Protein AF-A0A1A9GIA2-F1 (afdb_monomer_lite)

Structure (mmCIF, N/CA/C/O backbone):
data_AF-A0A1A9GIA2-F1
#
_entry.id   AF-A0A1A9GIA2-F1
#
loop_
_atom_site.group_PDB
_atom_site.id
_atom_site.type_symbol
_atom_site.label_atom_id
_atom_site.label_alt_id
_atom_site.label_comp_id
_atom_site.label_asym_id
_atom_site.label_entity_id
_atom_site.label_seq_id
_atom_site.pdbx_PDB_ins_code
_atom_site.Cartn_x
_atom_site.Cartn_y
_atom_site.Cartn_z
_atom_site.occupancy
_atom_site.B_iso_or_equiv
_atom_site.auth_seq_id
_atom_site.auth_comp_id
_atom_site.auth_asym_id
_atom_site.auth_atom_id
_atom_site.pdbx_PDB_model_num
ATOM 1 N N . MET A 1 1 ? 20.109 1.516 -15.566 1.00 43.84 1 MET A N 1
ATOM 2 C CA . MET A 1 1 ? 19.051 0.959 -14.709 1.00 43.84 1 MET A CA 1
ATOM 3 C C . MET A 1 1 ? 18.960 1.891 -13.524 1.00 43.84 1 MET A C 1
ATOM 5 O O . MET A 1 1 ? 19.942 2.052 -12.807 1.00 43.84 1 MET A O 1
ATOM 9 N N . ASP A 1 2 ? 17.863 2.627 -13.505 1.00 50.12 2 ASP A N 1
ATOM 10 C CA . ASP A 1 2 ? 17.621 3.882 -12.809 1.00 50.12 2 ASP A CA 1
ATOM 11 C C . ASP A 1 2 ? 17.589 3.740 -11.288 1.00 50.12 2 ASP A C 1
ATOM 13 O O . ASP A 1 2 ? 16.615 3.297 -10.691 1.00 50.12 2 ASP A O 1
ATOM 17 N N . THR A 1 3 ? 18.656 4.190 -10.633 1.00 57.19 3 THR A N 1
ATOM 18 C CA . THR A 1 3 ? 18.724 4.325 -9.169 1.00 57.19 3 THR A CA 1
ATOM 19 C C . THR A 1 3 ? 17.744 5.366 -8.614 1.00 57.19 3 THR A C 1
ATOM 21 O O . THR A 1 3 ? 17.506 5.405 -7.406 1.00 57.19 3 THR A O 1
ATOM 24 N N . HIS A 1 4 ? 17.179 6.224 -9.470 1.00 53.97 4 HIS A N 1
ATOM 25 C CA . HIS A 1 4 ? 16.191 7.231 -9.083 1.00 53.97 4 HIS A CA 1
ATOM 26 C C . HIS A 1 4 ? 14.802 6.618 -8.840 1.00 53.97 4 HIS A C 1
ATOM 28 O O . HIS A 1 4 ? 14.163 6.940 -7.833 1.00 53.97 4 HIS A O 1
ATOM 34 N N . ASP A 1 5 ? 14.389 5.673 -9.689 1.00 58.38 5 ASP A N 1
ATOM 35 C CA . ASP A 1 5 ? 13.096 4.980 -9.593 1.00 58.38 5 ASP A CA 1
ATOM 36 C C . ASP A 1 5 ? 13.024 4.133 -8.315 1.00 58.38 5 ASP A C 1
ATOM 38 O O . ASP A 1 5 ? 12.019 4.132 -7.595 1.00 58.38 5 ASP A O 1
ATOM 42 N N . ASP A 1 6 ? 14.147 3.511 -7.947 1.00 71.62 6 ASP A N 1
ATOM 43 C CA . ASP A 1 6 ? 14.281 2.752 -6.704 1.00 71.62 6 ASP A CA 1
ATOM 44 C C . ASP A 1 6 ? 14.070 3.637 -5.463 1.00 71.62 6 ASP A C 1
ATOM 46 O O . ASP A 1 6 ? 13.405 3.232 -4.505 1.00 71.62 6 ASP A O 1
ATOM 50 N N . ALA A 1 7 ? 14.572 4.876 -5.465 1.00 80.31 7 ALA A N 1
ATOM 51 C CA . ALA A 1 7 ? 14.458 5.774 -4.316 1.00 80.31 7 ALA A CA 1
ATOM 52 C C . ALA A 1 7 ? 13.014 6.251 -4.077 1.00 80.31 7 ALA A C 1
ATOM 54 O O . ALA A 1 7 ? 12.584 6.390 -2.925 1.00 80.31 7 ALA A O 1
ATOM 55 N N . GLN A 1 8 ? 12.243 6.510 -5.137 1.00 80.81 8 GLN A N 1
ATOM 56 C CA . GLN A 1 8 ? 10.823 6.852 -5.012 1.00 80.81 8 GLN A CA 1
ATOM 57 C C . GLN A 1 8 ? 10.014 5.660 -4.501 1.00 80.81 8 GLN A C 1
ATOM 59 O O . GLN A 1 8 ? 9.276 5.794 -3.523 1.00 80.81 8 GLN A O 1
ATOM 64 N N . VAL A 1 9 ? 10.221 4.483 -5.087 1.00 82.81 9 VAL A N 1
ATOM 65 C CA . VAL A 1 9 ? 9.567 3.240 -4.671 1.00 82.81 9 VAL A CA 1
ATOM 66 C C . VAL A 1 9 ? 9.840 2.916 -3.198 1.00 82.81 9 VAL A C 1
ATOM 68 O O . VAL A 1 9 ? 8.911 2.609 -2.442 1.00 82.81 9 VAL A O 1
ATOM 71 N N . ILE A 1 10 ? 11.099 3.011 -2.760 1.00 86.38 10 ILE A N 1
ATOM 72 C CA . ILE A 1 10 ? 11.491 2.753 -1.369 1.00 86.38 10 ILE A CA 1
ATOM 73 C C . ILE A 1 10 ? 10.799 3.739 -0.421 1.00 86.38 10 ILE A C 1
ATOM 75 O O . ILE A 1 10 ? 10.219 3.311 0.581 1.00 86.38 10 ILE A O 1
ATOM 79 N N . ARG A 1 11 ? 10.798 5.040 -0.747 1.00 86.94 11 ARG A N 1
ATOM 80 C CA . ARG A 1 11 ? 10.138 6.071 0.073 1.00 86.94 11 ARG A CA 1
ATOM 81 C C . ARG A 1 11 ? 8.640 5.814 0.212 1.00 86.94 11 ARG A C 1
ATOM 83 O O . ARG A 1 11 ? 8.125 5.836 1.330 1.00 86.94 11 ARG A O 1
ATOM 90 N N . THR A 1 12 ? 7.951 5.511 -0.887 1.00 85.56 12 THR A N 1
ATOM 91 C CA . THR A 1 12 ? 6.507 5.241 -0.861 1.00 85.56 12 THR A CA 1
ATOM 92 C C . THR A 1 12 ? 6.185 3.970 -0.067 1.00 85.56 12 THR A C 1
ATOM 94 O O . THR A 1 12 ? 5.242 3.973 0.724 1.00 85.56 12 THR A O 1
ATOM 97 N N . ARG A 1 13 ? 7.001 2.907 -0.170 1.00 87.62 13 ARG A N 1
ATOM 98 C CA . ARG A 1 13 ? 6.833 1.691 0.657 1.00 87.62 13 ARG A CA 1
ATOM 99 C C . ARG A 1 13 ? 7.005 1.976 2.143 1.00 87.62 13 ARG A C 1
ATOM 101 O O . ARG A 1 13 ? 6.195 1.511 2.943 1.00 87.62 13 ARG A O 1
ATOM 108 N N . MET A 1 14 ? 8.044 2.725 2.513 1.00 91.06 14 MET A N 1
ATOM 109 C CA . MET A 1 14 ? 8.284 3.094 3.910 1.00 91.06 14 MET A CA 1
ATOM 110 C C . MET A 1 14 ? 7.117 3.901 4.479 1.00 91.06 14 MET A C 1
ATOM 112 O O . MET A 1 14 ? 6.644 3.588 5.572 1.00 91.06 14 MET A O 1
ATOM 116 N N . ARG A 1 15 ? 6.608 4.882 3.723 1.00 90.56 15 ARG A N 1
ATOM 117 C CA . ARG A 1 15 ? 5.436 5.674 4.117 1.00 90.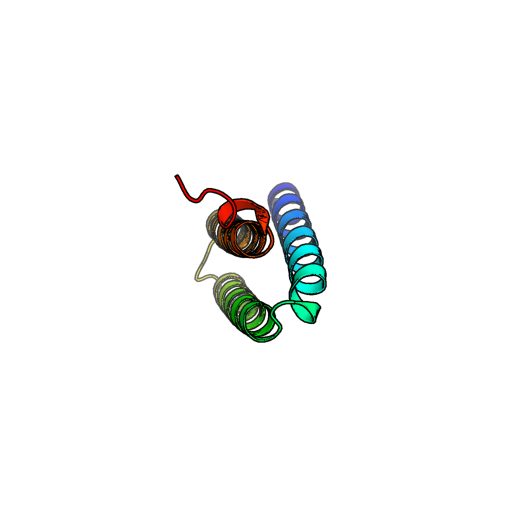56 15 ARG A CA 1
ATOM 118 C C . ARG A 1 15 ? 4.205 4.788 4.322 1.00 90.56 15 ARG A C 1
ATOM 120 O O . ARG A 1 15 ? 3.597 4.841 5.386 1.00 90.56 15 ARG A O 1
ATOM 127 N N . LEU A 1 16 ? 3.894 3.911 3.365 1.00 89.94 16 LEU A N 1
ATOM 128 C CA . LEU A 1 16 ? 2.763 2.986 3.474 1.00 89.94 16 LEU A CA 1
ATOM 129 C C . LEU A 1 16 ? 2.868 2.100 4.726 1.00 89.94 16 LEU A C 1
ATOM 131 O O . LEU A 1 16 ? 1.895 1.952 5.459 1.00 89.94 16 LEU A O 1
ATOM 135 N N . MET A 1 17 ? 4.047 1.542 5.018 1.00 91.00 17 MET A N 1
ATOM 136 C CA . MET A 1 17 ? 4.253 0.735 6.227 1.00 91.00 17 MET A CA 1
ATOM 137 C C . MET A 1 17 ? 4.026 1.529 7.519 1.00 91.00 17 MET A C 1
ATOM 139 O O . MET A 1 17 ? 3.446 0.998 8.467 1.00 91.00 17 MET A O 1
ATOM 143 N N . GLN A 1 18 ? 4.466 2.788 7.567 1.00 90.75 18 GLN A N 1
ATOM 144 C CA . GLN A 1 18 ? 4.244 3.656 8.723 1.00 90.75 18 GLN A CA 1
ATOM 145 C C . GLN A 1 18 ? 2.752 3.922 8.944 1.00 90.75 18 GLN A C 1
ATOM 147 O O . GLN A 1 18 ? 2.281 3.792 10.074 1.00 90.75 18 GLN A O 1
ATOM 152 N N . GLU A 1 19 ? 1.999 4.225 7.884 1.00 89.56 19 GLU A N 1
ATOM 153 C CA . GLU A 1 19 ? 0.555 4.453 7.995 1.00 89.56 19 GLU A CA 1
ATOM 154 C C . GLU A 1 19 ? -0.202 3.177 8.381 1.00 89.56 19 GLU A C 1
ATOM 156 O O . GLU A 1 19 ? -1.058 3.205 9.265 1.00 89.56 19 GLU A O 1
ATOM 161 N N . LEU A 1 20 ? 0.172 2.025 7.816 1.00 90.50 20 LEU A N 1
ATOM 162 C CA . LEU A 1 20 ? -0.423 0.735 8.176 1.00 90.50 20 LEU A CA 1
ATOM 163 C C . LEU A 1 20 ? -0.224 0.383 9.650 1.00 90.50 20 LEU A C 1
ATOM 165 O O . LEU A 1 20 ? -1.154 -0.115 10.285 1.00 90.50 20 LEU A O 1
ATOM 169 N N . ASN A 1 21 ? 0.953 0.674 10.205 1.00 89.06 21 ASN A N 1
ATOM 170 C CA . ASN A 1 21 ? 1.231 0.469 11.627 1.00 89.06 21 ASN A CA 1
ATOM 171 C C . ASN A 1 21 ? 0.423 1.422 12.520 1.00 89.06 21 ASN A C 1
ATOM 173 O O . ASN A 1 21 ? 0.043 1.049 13.630 1.00 89.06 21 ASN A O 1
ATOM 177 N N . ARG A 1 22 ? 0.137 2.646 12.054 1.00 87.94 22 ARG A N 1
ATOM 178 C CA . ARG A 1 22 ? -0.722 3.591 12.785 1.00 87.94 22 ARG A CA 1
ATOM 179 C C . ARG A 1 22 ? -2.171 3.121 12.809 1.00 87.94 22 ARG A C 1
ATOM 181 O O . ARG A 1 22 ? -2.795 3.149 13.869 1.00 87.94 22 ARG A O 1
ATOM 188 N N . ILE A 1 23 ? -2.697 2.674 11.668 1.00 87.69 23 ILE A N 1
ATOM 189 C CA . ILE A 1 23 ? -4.098 2.255 11.581 1.00 87.69 23 ILE A CA 1
ATOM 190 C C . ILE A 1 23 ? -4.349 0.863 12.151 1.00 87.69 23 ILE A C 1
ATOM 192 O O . ILE A 1 23 ? -5.465 0.604 12.566 1.00 87.69 23 ILE A O 1
ATOM 196 N N . GLU A 1 24 ? -3.348 -0.014 12.251 1.00 89.88 24 GLU A N 1
ATOM 197 C CA . GLU A 1 24 ? -3.521 -1.401 12.711 1.00 89.88 24 GLU A CA 1
ATOM 198 C C . GLU A 1 24 ? -4.225 -1.527 14.068 1.00 89.88 24 GLU A C 1
ATOM 200 O O . GLU A 1 24 ? -5.048 -2.419 14.253 1.00 89.88 24 GLU A O 1
ATOM 205 N N . ARG A 1 25 ? -3.958 -0.610 15.005 1.00 86.44 25 ARG A N 1
ATOM 206 C CA . ARG A 1 25 ? -4.626 -0.608 16.3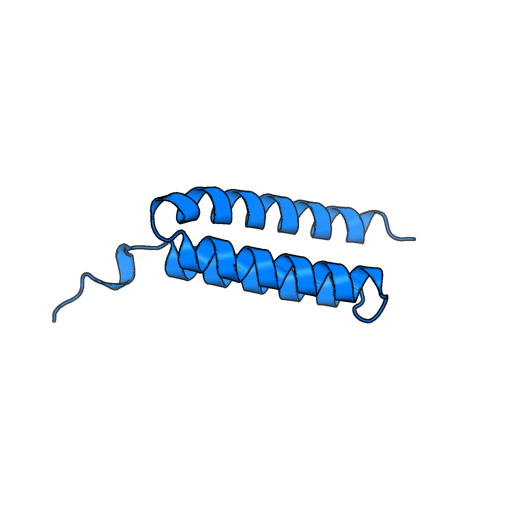19 1.00 86.44 25 ARG A CA 1
ATOM 207 C C . ARG A 1 25 ? -6.075 -0.121 16.266 1.00 86.44 25 ARG A C 1
ATOM 209 O O . ARG A 1 25 ? -6.857 -0.470 17.142 1.00 86.44 25 ARG A O 1
ATOM 216 N N . ARG A 1 26 ? -6.417 0.714 15.283 1.00 86.88 26 ARG A N 1
ATOM 217 C CA . ARG A 1 26 ? -7.740 1.341 15.133 1.00 86.88 26 ARG A CA 1
ATOM 218 C C . ARG A 1 26 ? -8.651 0.548 14.198 1.00 86.88 26 ARG A C 1
ATOM 220 O O . ARG A 1 26 ? -9.839 0.428 14.467 1.00 86.88 26 ARG A O 1
ATOM 227 N N . ASP A 1 27 ? -8.092 0.041 13.109 1.00 89.44 27 ASP A N 1
ATOM 228 C CA . ASP A 1 27 ? -8.761 -0.739 12.077 1.00 89.44 27 ASP A CA 1
ATOM 229 C C . ASP A 1 27 ? -7.808 -1.834 11.544 1.00 89.44 27 ASP A C 1
ATOM 231 O O . ASP A 1 27 ? -7.136 -1.669 10.514 1.00 89.44 27 ASP A O 1
ATOM 235 N N . PRO A 1 28 ? -7.710 -2.972 12.257 1.00 89.00 28 PRO A N 1
ATOM 236 C CA . PRO A 1 28 ? -6.852 -4.083 11.851 1.00 89.00 28 PRO A CA 1
ATOM 237 C C . PRO A 1 28 ? -7.317 -4.733 10.542 1.00 89.00 28 PRO A C 1
ATOM 239 O O . PRO A 1 28 ? -6.497 -5.291 9.812 1.00 89.00 28 PRO A O 1
ATOM 242 N N . VAL A 1 29 ? -8.611 -4.642 10.211 1.00 91.88 29 VAL A N 1
ATOM 243 C CA . VAL A 1 29 ? -9.179 -5.218 8.983 1.00 91.88 29 VAL A CA 1
ATOM 244 C C . VAL A 1 29 ? -8.730 -4.416 7.768 1.00 91.88 29 VAL A C 1
ATOM 246 O O . VAL A 1 29 ? -8.241 -4.996 6.796 1.00 91.88 29 VAL A O 1
ATOM 249 N N . LEU A 1 30 ? -8.835 -3.085 7.827 1.00 89.38 30 LEU A N 1
ATOM 250 C CA . LEU A 1 30 ? -8.302 -2.208 6.789 1.00 89.38 30 LEU A CA 1
ATOM 251 C C . LEU A 1 30 ? -6.793 -2.407 6.630 1.00 89.38 30 LEU A C 1
ATOM 253 O O . LEU A 1 30 ? -6.317 -2.555 5.505 1.00 89.38 30 LEU A O 1
ATOM 257 N N . SER A 1 31 ? -6.056 -2.474 7.743 1.00 91.44 31 SER A N 1
ATOM 258 C CA . SER A 1 31 ? -4.608 -2.698 7.717 1.00 91.44 31 SER A CA 1
ATOM 259 C C . SER A 1 31 ? -4.249 -4.022 7.029 1.00 91.44 31 SER A C 1
ATOM 261 O O . SER A 1 31 ? -3.412 -4.049 6.125 1.00 91.44 31 SER A O 1
ATOM 263 N N . ALA A 1 32 ? -4.934 -5.121 7.366 1.00 92.25 32 ALA A N 1
ATOM 264 C CA . ALA A 1 32 ? -4.738 -6.416 6.714 1.00 92.25 32 ALA A CA 1
ATOM 265 C C . ALA A 1 32 ? -5.079 -6.380 5.214 1.00 92.25 32 ALA A C 1
ATOM 267 O O . ALA A 1 32 ? -4.307 -6.880 4.394 1.00 92.25 32 ALA A O 1
ATOM 268 N N . ARG A 1 33 ? -6.195 -5.746 4.835 1.00 93.75 33 ARG A N 1
ATOM 269 C CA . ARG A 1 33 ? -6.621 -5.625 3.432 1.00 93.75 33 ARG A CA 1
ATOM 270 C C . ARG A 1 33 ? -5.597 -4.871 2.588 1.00 93.75 33 ARG A C 1
ATOM 272 O O . ARG A 1 33 ? -5.217 -5.350 1.522 1.00 93.75 33 ARG A O 1
ATOM 279 N N . VAL A 1 34 ? -5.118 -3.729 3.073 1.00 93.19 34 VAL A N 1
ATOM 280 C CA . VAL A 1 34 ? -4.137 -2.926 2.333 1.00 93.19 34 VAL A CA 1
ATOM 281 C C . VAL A 1 34 ? -2.783 -3.639 2.261 1.00 93.19 34 VAL A C 1
A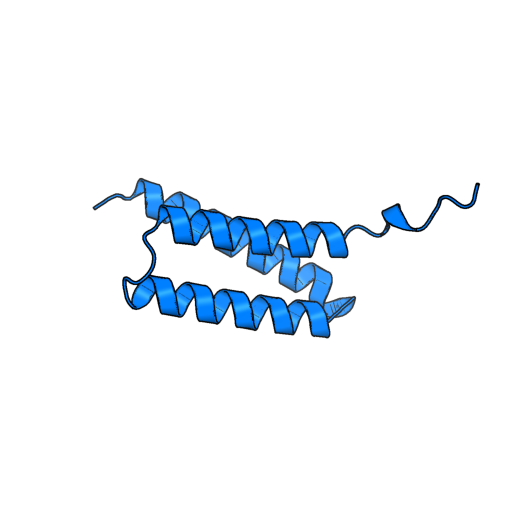TOM 283 O O . VAL A 1 34 ? -2.123 -3.588 1.224 1.00 93.19 34 VAL A O 1
ATOM 286 N N . ARG A 1 35 ? -2.384 -4.388 3.300 1.00 93.06 35 ARG A N 1
ATOM 287 C CA . ARG A 1 35 ? -1.184 -5.245 3.246 1.00 93.06 35 ARG A CA 1
ATOM 288 C C . ARG A 1 35 ? -1.284 -6.311 2.154 1.00 93.06 35 ARG A C 1
ATOM 290 O O . ARG A 1 35 ? -0.314 -6.504 1.426 1.00 93.06 35 ARG A O 1
ATOM 297 N N . LEU A 1 36 ? -2.438 -6.963 2.000 1.00 95.06 36 LEU A N 1
ATOM 298 C CA . LEU A 1 36 ? -2.663 -7.929 0.917 1.00 95.06 36 LEU A CA 1
ATOM 299 C C . LEU A 1 36 ? -2.563 -7.262 -0.463 1.00 95.06 36 LEU A C 1
ATOM 301 O O . LEU A 1 36 ? -1.832 -7.748 -1.322 1.00 95.06 36 LEU A O 1
ATOM 305 N N . GLN A 1 37 ? -3.200 -6.102 -0.645 1.00 95.19 37 GLN A N 1
ATOM 306 C CA . GLN A 1 37 ? -3.118 -5.342 -1.899 1.00 95.19 37 GLN A CA 1
ATOM 307 C C . GLN A 1 37 ? -1.680 -4.913 -2.229 1.00 95.19 37 GLN A C 1
ATOM 309 O O . GLN A 1 37 ? -1.254 -5.015 -3.378 1.00 95.19 37 GLN A O 1
ATOM 314 N N . ALA A 1 38 ? -0.903 -4.481 -1.231 1.00 93.50 38 ALA A N 1
ATOM 315 C CA . ALA A 1 38 ? 0.501 -4.116 -1.412 1.00 93.50 38 ALA A CA 1
ATOM 316 C C . ALA A 1 38 ? 1.375 -5.323 -1.805 1.00 93.50 38 ALA A C 1
ATOM 318 O O . ALA A 1 38 ? 2.276 -5.186 -2.635 1.00 93.50 38 ALA A O 1
ATOM 319 N N . ILE A 1 39 ? 1.102 -6.509 -1.246 1.00 93.38 39 ILE A N 1
ATOM 320 C CA . ILE A 1 39 ? 1.778 -7.760 -1.624 1.00 93.38 39 ILE A CA 1
ATOM 321 C C . ILE A 1 39 ? 1.470 -8.119 -3.079 1.00 93.38 39 ILE A C 1
ATOM 323 O O . ILE A 1 39 ? 2.392 -8.426 -3.837 1.00 93.38 39 ILE A O 1
ATOM 327 N N . ASP A 1 40 ? 0.205 -8.060 -3.488 1.00 95.06 40 ASP A N 1
ATOM 328 C CA . ASP A 1 40 ? -0.192 -8.385 -4.860 1.00 95.06 40 ASP A CA 1
ATOM 329 C C . ASP A 1 40 ? 0.388 -7.392 -5.872 1.00 95.06 40 ASP A C 1
ATOM 331 O O . ASP A 1 40 ? 0.879 -7.792 -6.931 1.00 95.06 40 ASP A O 1
ATOM 335 N N . LEU A 1 41 ? 0.437 -6.110 -5.510 1.00 93.88 41 LEU A N 1
ATOM 336 C CA . LEU A 1 41 ? 1.078 -5.076 -6.313 1.00 93.88 41 LEU A CA 1
ATOM 337 C C . LEU A 1 41 ? 2.585 -5.346 -6.486 1.00 93.88 41 LEU A C 1
ATOM 339 O O . LEU A 1 41 ? 3.116 -5.265 -7.595 1.00 93.88 41 LEU A O 1
ATOM 343 N N . HIS A 1 42 ? 3.272 -5.745 -5.413 1.00 91.50 42 HIS A N 1
ATOM 344 C CA . HIS A 1 42 ? 4.690 -6.104 -5.464 1.00 91.50 42 HIS A CA 1
ATOM 345 C C . HIS A 1 42 ? 4.949 -7.372 -6.295 1.00 91.50 42 HIS A C 1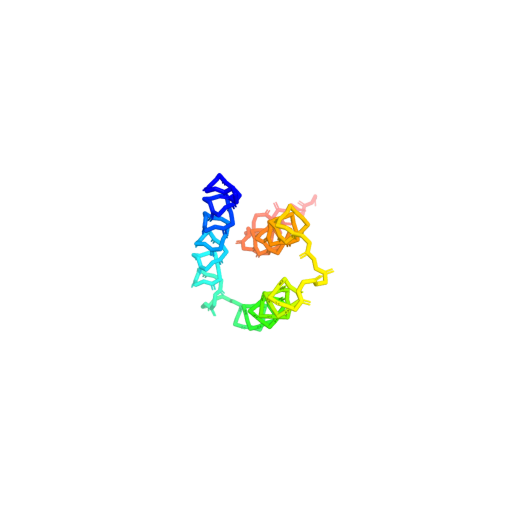
ATOM 347 O O . HIS A 1 42 ? 5.927 -7.445 -7.044 1.00 91.50 42 HIS A O 1
ATOM 353 N N . ARG A 1 43 ? 4.054 -8.365 -6.224 1.00 93.00 43 ARG A N 1
ATOM 354 C CA . ARG A 1 43 ? 4.108 -9.560 -7.082 1.00 93.00 43 ARG A CA 1
ATOM 355 C C . ARG A 1 43 ? 3.961 -9.201 -8.558 1.00 93.00 43 ARG A C 1
ATOM 357 O O . ARG A 1 43 ? 4.680 -9.746 -9.388 1.00 93.00 43 ARG A O 1
ATOM 364 N N . ALA A 1 44 ? 3.067 -8.275 -8.896 1.00 92.38 44 ALA A N 1
ATOM 365 C CA . ALA A 1 44 ? 2.882 -7.831 -10.274 1.00 92.38 44 ALA A CA 1
ATOM 366 C C . ALA A 1 44 ? 4.118 -7.091 -10.823 1.00 92.38 44 ALA A C 1
ATOM 368 O O . ALA A 1 44 ? 4.534 -7.361 -11.951 1.00 92.38 44 ALA A O 1
ATOM 369 N N . TRP A 1 45 ? 4.751 -6.238 -10.011 1.00 90.50 45 TRP A N 1
ATOM 370 C CA . TRP A 1 45 ? 6.001 -5.557 -10.374 1.00 90.50 45 TRP A CA 1
ATOM 371 C C . TRP A 1 45 ? 7.172 -6.534 -10.553 1.00 90.50 45 TRP A C 1
ATOM 373 O O . TRP A 1 45 ? 7.839 -6.529 -11.585 1.00 90.50 45 TRP A O 1
ATOM 383 N N . THR A 1 46 ? 7.375 -7.458 -9.610 1.00 89.62 46 THR A N 1
ATOM 384 C CA . THR A 1 46 ? 8.445 -8.474 -9.710 1.00 89.62 46 THR A CA 1
ATOM 385 C C . THR A 1 46 ? 8.234 -9.449 -10.874 1.00 89.62 46 THR A C 1
ATOM 387 O O . THR A 1 46 ? 9.203 -9.895 -11.487 1.00 89.62 46 THR A O 1
ATOM 390 N N . ALA A 1 47 ? 6.980 -9.717 -11.252 1.00 93.31 47 ALA A N 1
ATOM 391 C CA . ALA A 1 47 ? 6.620 -10.459 -12.461 1.00 93.31 47 ALA A CA 1
ATOM 392 C C . ALA A 1 47 ? 6.734 -9.638 -13.765 1.00 93.31 47 ALA A C 1
ATOM 394 O O . ALA A 1 47 ? 6.364 -10.149 -14.823 1.00 93.31 47 ALA A O 1
ATOM 395 N N . ARG A 1 48 ? 7.219 -8.386 -13.707 1.00 89.44 48 ARG A N 1
ATOM 396 C CA . ARG A 1 48 ? 7.353 -7.447 -14.839 1.00 89.44 48 ARG A CA 1
ATOM 397 C C . ARG A 1 48 ? 6.038 -7.154 -15.572 1.00 89.44 48 ARG A C 1
ATOM 399 O O . ARG A 1 48 ? 6.041 -6.869 -16.765 1.00 89.44 48 ARG A O 1
ATOM 406 N N . ARG A 1 49 ? 4.906 -7.250 -14.867 1.00 91.19 49 ARG A N 1
ATOM 407 C CA . ARG A 1 49 ? 3.572 -6.875 -15.379 1.00 91.19 49 ARG A CA 1
ATOM 408 C C . ARG A 1 49 ? 3.221 -5.413 -15.108 1.00 91.19 49 ARG A C 1
ATOM 410 O O . ARG A 1 49 ? 2.198 -4.954 -15.594 1.00 91.19 49 ARG A O 1
ATOM 417 N N . LEU A 1 50 ? 4.035 -4.739 -14.300 1.00 89.62 50 LEU A N 1
ATOM 418 C CA . LEU A 1 50 ? 3.973 -3.314 -13.999 1.00 89.62 50 LEU A CA 1
ATOM 419 C C . LEU A 1 50 ? 5.383 -2.760 -14.160 1.00 89.62 50 LEU A C 1
ATOM 421 O O . LEU A 1 50 ? 6.344 -3.416 -13.740 1.00 89.62 50 LEU A O 1
ATOM 425 N N . ASP A 1 51 ? 5.499 -1.569 -14.729 1.00 89.06 51 ASP A N 1
ATOM 426 C CA . ASP A 1 51 ? 6.733 -0.794 -14.645 1.00 89.06 51 ASP A CA 1
ATOM 427 C C . ASP A 1 51 ? 6.866 -0.117 -13.265 1.00 89.06 51 ASP A C 1
ATOM 429 O O . ASP A 1 51 ? 5.991 -0.225 -12.395 1.00 89.06 51 ASP A O 1
ATOM 433 N N . SER A 1 52 ? 8.018 0.508 -13.021 1.00 85.25 52 SER A N 1
ATOM 434 C CA . SER A 1 52 ? 8.329 1.146 -11.738 1.00 85.25 52 SER A CA 1
ATOM 435 C C . SER A 1 52 ? 7.435 2.352 -11.440 1.00 85.25 52 SER A C 1
ATOM 437 O O . SER A 1 52 ? 7.058 2.545 -10.281 1.00 85.25 52 SER A O 1
ATOM 439 N N . ASP A 1 53 ? 7.048 3.117 -12.462 1.00 87.00 53 ASP A N 1
ATOM 440 C CA . ASP A 1 53 ? 6.199 4.303 -12.321 1.00 87.00 53 ASP A CA 1
ATOM 441 C C . ASP A 1 53 ? 4.766 3.907 -11.960 1.00 87.00 53 ASP A C 1
ATOM 443 O O . ASP A 1 53 ? 4.183 4.424 -11.003 1.00 87.00 53 ASP A O 1
ATOM 447 N N . GLU A 1 54 ? 4.209 2.924 -12.665 1.00 90.25 54 GLU A N 1
ATOM 448 C CA . GLU A 1 54 ? 2.889 2.369 -12.401 1.00 90.25 54 GLU A CA 1
ATOM 449 C C . GLU A 1 54 ? 2.841 1.699 -11.022 1.00 90.25 54 GLU A C 1
ATOM 451 O O . GLU A 1 54 ? 1.864 1.851 -10.277 1.00 90.25 54 GLU A O 1
ATOM 456 N N . TYR A 1 55 ? 3.914 1.002 -10.638 1.00 90.00 55 TYR A N 1
ATOM 457 C CA . TYR A 1 55 ? 4.059 0.451 -9.295 1.00 90.00 55 TYR A CA 1
ATOM 458 C C . TYR A 1 55 ? 4.053 1.554 -8.226 1.00 90.00 55 TYR A C 1
ATOM 460 O O . TYR A 1 55 ? 3.275 1.475 -7.270 1.00 90.00 55 TYR A O 1
ATOM 468 N N . ALA A 1 56 ? 4.863 2.604 -8.390 1.00 87.94 56 ALA A N 1
ATOM 469 C CA . ALA A 1 56 ? 4.941 3.719 -7.448 1.00 87.94 56 ALA A CA 1
ATOM 470 C C . ALA A 1 56 ? 3.615 4.488 -7.339 1.00 87.94 56 ALA A C 1
ATOM 472 O O . ALA A 1 56 ? 3.197 4.842 -6.230 1.00 87.94 56 ALA A O 1
ATOM 473 N N . LEU A 1 57 ? 2.926 4.706 -8.462 1.00 91.25 57 LEU A N 1
ATOM 474 C CA . LEU A 1 57 ? 1.629 5.378 -8.513 1.00 91.25 57 LEU A CA 1
ATOM 475 C C . LEU A 1 57 ? 0.565 4.589 -7.743 1.00 91.25 57 LEU A C 1
ATOM 477 O O . LEU A 1 57 ? -0.104 5.132 -6.862 1.00 91.25 57 LEU A O 1
ATOM 481 N N . ARG A 1 58 ? 0.441 3.287 -8.019 1.00 94.06 58 ARG A N 1
ATOM 482 C CA . ARG A 1 58 ? -0.537 2.423 -7.339 1.00 94.06 58 ARG A CA 1
ATOM 483 C C . ARG A 1 58 ? -0.234 2.280 -5.847 1.00 94.06 58 ARG A C 1
ATOM 485 O O . ARG A 1 58 ? -1.154 2.265 -5.033 1.00 94.06 58 ARG A O 1
ATOM 492 N N . LEU A 1 59 ? 1.044 2.219 -5.476 1.00 91.69 59 LEU A N 1
ATOM 493 C CA . LEU A 1 59 ? 1.469 2.167 -4.079 1.00 91.69 59 LEU A CA 1
ATOM 494 C C . LEU A 1 59 ? 1.152 3.476 -3.336 1.00 91.69 59 LEU A C 1
ATOM 496 O O . LEU A 1 59 ? 0.759 3.439 -2.171 1.00 91.69 59 LEU A O 1
ATOM 500 N N . THR A 1 60 ? 1.276 4.619 -4.016 1.00 90.94 60 THR A N 1
ATOM 501 C CA . THR A 1 60 ? 0.876 5.930 -3.481 1.00 90.94 60 THR A CA 1
ATOM 502 C C . THR A 1 60 ? -0.633 5.976 -3.247 1.00 90.94 60 THR A C 1
ATOM 504 O O . THR A 1 60 ? -1.054 6.323 -2.149 1.00 90.94 60 THR A O 1
ATOM 507 N N . GLY A 1 61 ? -1.440 5.488 -4.196 1.00 91.44 61 GLY A N 1
ATOM 508 C CA . GLY A 1 61 ? -2.895 5.405 -4.026 1.00 91.44 61 GLY A CA 1
ATOM 509 C C . GLY A 1 61 ? -3.331 4.541 -2.834 1.00 91.44 61 GLY A C 1
ATOM 510 O O . GLY A 1 61 ? -4.269 4.900 -2.126 1.00 91.44 61 GLY A O 1
ATOM 511 N N . LEU A 1 62 ? -2.626 3.438 -2.546 1.00 91.38 62 LEU A N 1
ATOM 512 C CA . LEU A 1 62 ? -2.867 2.655 -1.323 1.00 91.38 62 LEU A CA 1
ATOM 513 C C . LEU A 1 62 ? -2.542 3.453 -0.053 1.00 91.38 62 LEU A C 1
ATOM 515 O O . LEU A 1 62 ? -3.235 3.314 0.953 1.00 91.38 62 LEU A O 1
ATOM 519 N N . CYS A 1 63 ? -1.498 4.283 -0.086 1.00 89.12 63 CYS A N 1
ATOM 520 C CA . CYS A 1 63 ? -1.143 5.143 1.038 1.00 89.12 63 CYS A CA 1
ATOM 521 C C . CYS A 1 63 ? -2.218 6.207 1.288 1.00 89.12 63 CYS A C 1
ATOM 523 O O . CYS A 1 63 ? -2.611 6.403 2.436 1.00 89.12 63 CYS A O 1
ATOM 525 N N . ASP A 1 64 ? -2.715 6.850 0.233 1.00 88.25 64 ASP A N 1
ATOM 526 C CA . ASP A 1 64 ? -3.729 7.901 0.344 1.00 88.25 64 ASP A CA 1
ATOM 527 C C . ASP A 1 64 ? -5.055 7.343 0.885 1.00 88.25 64 ASP A C 1
ATOM 529 O O . ASP A 1 64 ? -5.622 7.919 1.812 1.00 88.25 64 ASP A O 1
ATOM 533 N N . GLN A 1 65 ? -5.472 6.150 0.441 1.00 86.75 65 GLN A N 1
ATOM 534 C CA . GLN A 1 65 ? -6.636 5.446 1.004 1.00 86.75 65 GLN A CA 1
ATOM 535 C C . GLN A 1 65 ? -6.495 5.207 2.512 1.00 86.75 65 GLN A C 1
ATOM 537 O O . GLN A 1 65 ? -7.432 5.430 3.281 1.00 86.75 65 GLN A O 1
ATOM 542 N N . VAL A 1 66 ? -5.319 4.758 2.964 1.00 87.19 66 VAL A N 1
ATOM 543 C CA . VAL A 1 66 ? -5.064 4.572 4.399 1.00 87.19 66 VAL A CA 1
ATOM 544 C C . VAL A 1 66 ? -5.135 5.908 5.136 1.00 87.19 66 VAL A C 1
ATOM 546 O O . VAL A 1 66 ? -5.753 5.964 6.197 1.00 87.19 66 VAL A 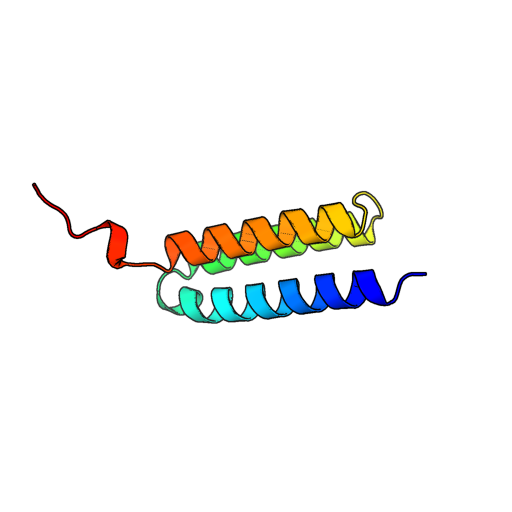O 1
ATOM 549 N N . CYS A 1 67 ? -4.552 6.978 4.588 1.00 83.38 67 CYS A N 1
ATOM 550 C CA . CYS A 1 67 ? -4.593 8.312 5.188 1.00 83.38 67 CYS A CA 1
ATOM 551 C C . CYS A 1 67 ? -6.029 8.855 5.313 1.00 83.38 67 CYS A C 1
ATOM 553 O O . CYS A 1 67 ? -6.403 9.351 6.378 1.00 83.38 67 CYS A O 1
ATOM 555 N N . GLU A 1 68 ? -6.857 8.715 4.278 1.00 83.19 68 GLU A N 1
ATOM 556 C CA . GLU A 1 68 ? -8.264 9.138 4.296 1.00 83.19 68 GLU A CA 1
ATOM 557 C C . GLU A 1 68 ? -9.058 8.415 5.392 1.00 83.19 68 GLU A C 1
ATOM 559 O O . GLU A 1 68 ? -9.787 9.041 6.161 1.00 83.19 68 GLU A O 1
ATOM 564 N N . HIS A 1 69 ? -8.852 7.106 5.548 1.00 74.25 69 HIS A N 1
ATOM 565 C CA . HIS A 1 69 ? -9.494 6.323 6.606 1.00 74.25 69 HIS A CA 1
ATOM 566 C C . HIS A 1 69 ? -8.901 6.568 8.006 1.00 74.25 69 HIS A C 1
ATOM 568 O O . HIS A 1 69 ? -9.603 6.439 9.018 1.00 74.25 69 HIS A O 1
ATOM 574 N N . ALA A 1 70 ? -7.618 6.932 8.087 1.00 67.31 70 ALA A N 1
ATOM 575 C CA . ALA A 1 70 ? -6.942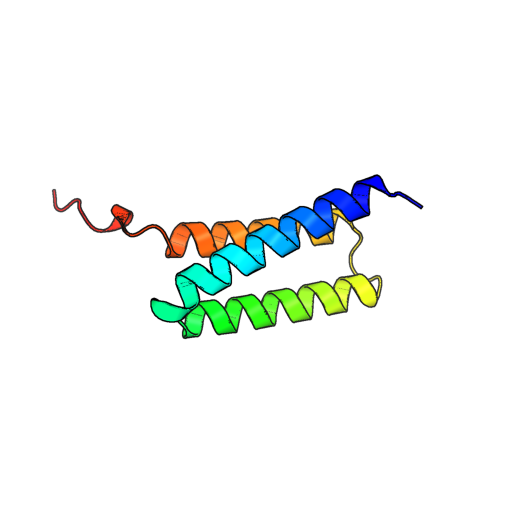 7.285 9.330 1.00 67.31 70 ALA A CA 1
ATOM 576 C C . ALA A 1 70 ? -7.387 8.652 9.870 1.00 67.31 70 ALA A C 1
ATOM 578 O O . ALA A 1 70 ? -7.301 8.877 11.079 1.00 67.31 70 ALA A O 1
ATOM 579 N N . THR A 1 71 ? -7.907 9.547 9.028 1.00 63.47 71 THR A N 1
ATOM 580 C CA . THR A 1 71 ? -8.328 10.890 9.445 1.00 63.47 71 THR A CA 1
ATOM 581 C C . THR A 1 71 ? -9.710 10.818 10.121 1.00 63.47 71 THR A C 1
ATOM 583 O O . THR A 1 71 ? -10.694 10.461 9.476 1.00 63.47 71 THR A O 1
ATOM 586 N N . PRO A 1 72 ? -9.842 11.083 11.438 1.00 55.03 72 PRO A N 1
ATOM 587 C CA . PRO A 1 72 ? -11.126 10.976 12.142 1.00 55.03 72 PRO A CA 1
ATOM 588 C C . PRO A 1 72 ? -12.087 12.149 11.865 1.00 55.03 72 PRO A C 1
ATOM 590 O O . PRO A 1 72 ? -13.270 12.054 12.186 1.00 55.03 72 PRO A O 1
ATOM 593 N N . GLU A 1 73 ? -11.593 13.253 11.301 1.00 53.72 73 GLU A N 1
ATOM 594 C CA . GLU A 1 73 ? -12.264 14.563 11.317 1.00 53.72 73 GLU A CA 1
ATOM 595 C C . GLU A 1 73 ? -13.480 14.690 10.384 1.00 53.72 73 GLU A C 1
ATOM 597 O O . GLU A 1 73 ? -14.268 15.617 10.532 1.00 53.72 73 GLU A O 1
ATOM 602 N N . ALA A 1 74 ? -13.736 13.728 9.495 1.00 48.19 74 ALA A N 1
ATOM 603 C CA . ALA A 1 74 ? -14.888 13.787 8.589 1.00 48.19 74 ALA A CA 1
ATOM 604 C C . ALA A 1 74 ? -16.256 13.467 9.246 1.00 48.19 74 ALA A C 1
ATOM 606 O O . ALA A 1 74 ? -17.269 13.431 8.551 1.00 48.19 74 ALA A O 1
ATOM 607 N N . ARG A 1 75 ? -16.324 13.204 10.564 1.00 50.09 75 ARG A N 1
ATOM 608 C CA . ARG A 1 75 ? -17.570 12.804 11.264 1.00 50.09 75 ARG A CA 1
ATOM 609 C C . ARG A 1 75 ? -18.173 13.844 12.219 1.00 50.09 75 ARG A C 1
ATOM 611 O O . ARG A 1 75 ? -19.174 13.538 12.860 1.00 50.09 75 ARG A O 1
ATOM 618 N N . LEU A 1 76 ? -17.624 15.055 12.311 1.00 47.84 76 LEU A N 1
ATOM 619 C CA . LEU A 1 76 ? -18.146 16.115 13.188 1.00 47.84 76 LEU A CA 1
ATOM 620 C C . LEU A 1 76 ? -18.618 17.328 12.379 1.00 47.84 76 LEU A C 1
ATOM 622 O O . LEU A 1 76 ? -18.026 18.396 12.439 1.00 47.84 76 LEU A O 1
ATOM 626 N N . ASN A 1 77 ? -19.695 17.156 11.616 1.00 42.38 77 ASN A N 1
ATOM 627 C CA . ASN A 1 77 ? -20.542 18.282 11.224 1.00 42.38 77 ASN A CA 1
ATOM 628 C C . ASN A 1 77 ? -21.997 17.800 11.086 1.00 42.38 77 ASN A C 1
ATOM 630 O O . ASN A 1 77 ? -22.428 17.449 9.987 1.00 42.38 77 ASN A O 1
ATOM 634 N N . PRO A 1 78 ? -22.763 17.704 12.187 1.00 45.50 78 PRO A N 1
ATOM 635 C CA . PRO A 1 78 ? -24.204 17.832 12.086 1.00 45.50 78 PRO A CA 1
ATOM 636 C C . PRO A 1 78 ? -24.516 19.322 11.891 1.00 45.50 78 PRO A C 1
ATOM 638 O O . PRO A 1 78 ? -24.156 20.151 12.728 1.00 45.50 78 PRO A O 1
ATOM 641 N N . ALA A 1 79 ? -25.108 19.634 10.739 1.00 49.50 79 ALA A N 1
ATOM 642 C CA . ALA A 1 79 ? -25.779 20.905 10.487 1.00 49.50 79 ALA A CA 1
ATOM 643 C C . ALA A 1 79 ? -26.903 21.162 11.504 1.00 49.50 79 ALA A C 1
ATOM 645 O O . ALA A 1 79 ? -27.448 20.167 12.042 1.00 49.50 79 ALA A O 1
#

Radius of gyration: 14.52 Å; chains: 1; bounding box: 45×31×32 Å

Secondary structure (DSSP, 8-state):
--HHHHHHHHHHHHHHHHHHHHHHTT-HHHHHHHHHHHHHHHHHHHTTSS-HHHHHHHHHHHHHHHHHHH-GGGG----

Organism: NCBI:txid1300347

pLDDT: mean 82.18, std 15.22, range [42.38, 95.19]

Foldseek 3Di:
DDPPLVVLLVVLVVLQVVLLVLCCVVCVPLSVVLVVVLVVLVVCVVVVVDDSVRSSVVSNVSSVVSVVVSDPPPPPDDD

Sequence (79 aa):
MDTHDDAQVIRTRMRLMQELNRIERRDPVLSARVRLQAIDLHRAWTARRLDSDEYALRLTGLCDQVCEHATPEARLNPA